Protein AF-A0A4U3AWX2-F1 (afdb_monomer_lite)

Structure (mmCIF, N/CA/C/O backbone):
data_AF-A0A4U3AWX2-F1
#
_entry.id   AF-A0A4U3AWX2-F1
#
loop_
_atom_site.group_PDB
_atom_site.id
_atom_site.type_symbol
_atom_site.label_atom_id
_atom_site.label_alt_id
_atom_site.label_comp_id
_atom_site.label_asym_id
_atom_site.label_entity_id
_atom_site.label_seq_id
_atom_site.pdbx_PDB_ins_code
_atom_site.Cartn_x
_atom_site.Cartn_y
_atom_site.Cartn_z
_atom_site.occupancy
_atom_site.B_iso_or_equiv
_atom_site.auth_seq_id
_atom_site.auth_comp_id
_atom_site.auth_asym_id
_atom_site.auth_atom_id
_atom_site.pdbx_PDB_model_num
ATOM 1 N N . ILE A 1 1 ? 2.6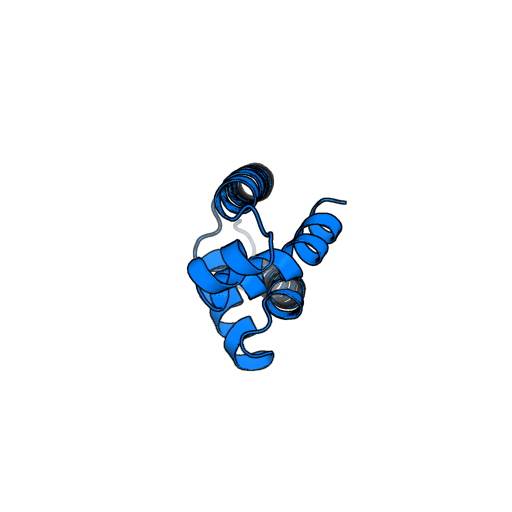51 -12.103 6.047 1.00 53.41 1 ILE A N 1
ATOM 2 C CA . ILE A 1 1 ? 2.227 -11.733 7.425 1.00 53.41 1 ILE A CA 1
ATOM 3 C C . ILE A 1 1 ? 1.673 -10.308 7.476 1.00 53.41 1 ILE A C 1
ATOM 5 O O . ILE A 1 1 ? 0.517 -10.137 7.843 1.00 53.41 1 ILE A O 1
ATOM 9 N N . THR A 1 2 ? 2.420 -9.299 7.023 1.00 54.78 2 THR A N 1
ATOM 10 C CA . THR A 1 2 ? 2.000 -7.884 7.084 1.00 54.78 2 THR A CA 1
ATOM 11 C C . THR A 1 2 ? 0.771 -7.560 6.225 1.00 54.78 2 THR A C 1
ATOM 13 O O . THR A 1 2 ? -0.119 -6.843 6.671 1.00 54.78 2 THR A O 1
ATOM 16 N N . ILE A 1 3 ? 0.650 -8.175 5.042 1.00 59.72 3 ILE A N 1
ATOM 17 C CA . ILE A 1 3 ? -0.544 -8.066 4.180 1.00 59.72 3 ILE A CA 1
ATOM 18 C C . ILE A 1 3 ? -1.784 -8.656 4.874 1.00 59.72 3 ILE A C 1
ATOM 20 O O . ILE A 1 3 ? -2.862 -8.071 4.825 1.00 59.72 3 ILE A O 1
ATOM 24 N N . LEU A 1 4 ? -1.625 -9.770 5.596 1.00 61.94 4 LEU A N 1
ATOM 25 C CA . LEU A 1 4 ? -2.717 -10.403 6.338 1.00 61.94 4 LEU A CA 1
ATOM 26 C C . LEU A 1 4 ? -3.211 -9.480 7.469 1.00 61.94 4 LEU A C 1
ATOM 28 O O . LEU A 1 4 ? -4.408 -9.233 7.592 1.00 61.94 4 LEU A O 1
ATOM 32 N N . PHE A 1 5 ? -2.289 -8.877 8.225 1.00 60.03 5 PHE A N 1
ATOM 33 C CA . PHE A 1 5 ? -2.611 -7.886 9.261 1.00 60.03 5 PHE A CA 1
ATOM 34 C C . PHE A 1 5 ? -3.313 -6.638 8.703 1.00 60.03 5 PHE A C 1
ATOM 36 O O . PHE A 1 5 ? -4.283 -6.162 9.297 1.00 60.03 5 PHE A O 1
ATOM 43 N N . ALA A 1 6 ? -2.884 -6.143 7.537 1.00 59.28 6 ALA A N 1
ATOM 44 C CA . ALA A 1 6 ? -3.528 -5.012 6.870 1.00 59.28 6 ALA A CA 1
ATOM 45 C C . ALA A 1 6 ? -4.990 -5.320 6.497 1.00 59.28 6 ALA A C 1
ATOM 47 O O . ALA A 1 6 ? -5.873 -4.487 6.707 1.00 59.28 6 ALA A O 1
ATOM 48 N N . THR A 1 7 ? -5.281 -6.538 6.022 1.00 62.03 7 THR A N 1
ATOM 49 C CA . THR A 1 7 ? -6.664 -6.941 5.703 1.00 62.03 7 THR A CA 1
ATOM 50 C C . THR A 1 7 ? -7.562 -7.060 6.941 1.00 62.03 7 THR A C 1
ATOM 52 O O . THR A 1 7 ? -8.745 -6.720 6.868 1.00 62.03 7 THR A O 1
ATOM 55 N N . VAL A 1 8 ? -7.015 -7.464 8.095 1.00 62.44 8 VAL A N 1
ATOM 56 C CA . VAL A 1 8 ? -7.754 -7.560 9.371 1.00 62.44 8 VAL A CA 1
ATOM 57 C C . VAL A 1 8 ? -8.093 -6.171 9.930 1.00 62.44 8 VAL A C 1
ATOM 59 O O . VAL A 1 8 ? -9.213 -5.948 10.394 1.00 62.44 8 VAL A O 1
ATOM 62 N N . ILE A 1 9 ? -7.181 -5.200 9.803 1.00 62.38 9 ILE A N 1
ATOM 63 C CA . ILE A 1 9 ? -7.405 -3.795 10.197 1.00 62.38 9 ILE A CA 1
ATOM 64 C C . ILE A 1 9 ? -8.438 -3.085 9.299 1.00 62.38 9 ILE A C 1
ATOM 66 O O . ILE A 1 9 ? -9.062 -2.109 9.724 1.00 62.38 9 ILE A O 1
ATOM 70 N N . GLY A 1 10 ? -8.701 -3.601 8.092 1.00 59.78 10 GLY A N 1
ATOM 71 C CA . GLY A 1 10 ? -9.676 -3.035 7.153 1.00 59.78 10 GLY A CA 1
ATOM 72 C C . GLY A 1 10 ? -11.092 -2.870 7.723 1.00 59.78 10 GLY A C 1
ATOM 73 O O . GLY A 1 10 ? -11.821 -1.974 7.293 1.00 59.78 10 GLY A O 1
ATOM 74 N N . ARG A 1 11 ? -11.476 -3.674 8.727 1.00 60.41 11 ARG A N 1
ATOM 75 C CA . ARG A 1 11 ? -12.772 -3.552 9.421 1.00 60.41 11 ARG A CA 1
ATOM 76 C C . ARG A 1 11 ? -12.834 -2.288 10.285 1.00 60.41 11 ARG A C 1
ATOM 78 O O . ARG A 1 11 ? -13.791 -1.530 10.180 1.00 60.41 11 ARG A O 1
ATOM 85 N N . SER A 1 12 ? -11.782 -2.017 11.055 1.00 58.38 12 SER A N 1
ATOM 86 C CA . SER A 1 12 ? -11.673 -0.812 11.886 1.00 58.38 12 SER A CA 1
ATOM 87 C C . SER A 1 12 ? -11.508 0.456 11.045 1.00 58.38 12 SER A C 1
ATOM 89 O O . SER A 1 12 ? -12.082 1.484 11.382 1.00 58.38 12 SER A O 1
ATOM 91 N N . ILE A 1 13 ? -10.787 0.383 9.920 1.00 59.09 13 ILE A N 1
ATOM 92 C CA . ILE A 1 13 ? -10.655 1.509 8.978 1.00 59.09 13 ILE A CA 1
ATOM 93 C C . ILE A 1 13 ? -11.986 1.814 8.279 1.00 59.09 13 ILE A C 1
ATOM 95 O O . ILE A 1 13 ? -12.327 2.983 8.121 1.00 59.09 13 ILE A O 1
ATOM 99 N N . SER A 1 14 ? -12.764 0.791 7.903 1.00 60.50 14 SER A N 1
ATOM 100 C CA . SER A 1 14 ? -14.100 1.007 7.319 1.00 60.50 14 SER A CA 1
ATOM 101 C C . SER A 1 14 ? -15.027 1.719 8.309 1.00 60.50 14 SER A C 1
ATOM 103 O O . SER A 1 14 ? -15.709 2.663 7.925 1.00 60.50 14 SER A O 1
ATOM 105 N N . LEU A 1 15 ? -14.992 1.331 9.591 1.00 58.22 15 LEU A N 1
ATOM 106 C CA . LEU A 1 15 ? -15.764 1.991 10.650 1.00 58.22 15 LEU A CA 1
ATOM 107 C C . LEU A 1 15 ? -15.343 3.451 10.859 1.00 58.22 15 LEU A C 1
ATOM 109 O O . LEU A 1 15 ? -16.204 4.315 10.966 1.00 58.22 15 LEU A O 1
ATOM 113 N N . ILE A 1 16 ? -14.038 3.739 10.842 1.00 58.56 16 ILE A N 1
ATOM 114 C CA . ILE A 1 16 ? -13.513 5.115 10.896 1.00 58.56 16 ILE A CA 1
ATOM 115 C C . ILE A 1 16 ? -13.961 5.927 9.669 1.00 58.56 16 ILE A C 1
ATOM 117 O O . ILE A 1 16 ? -14.278 7.105 9.793 1.00 58.56 16 ILE A O 1
ATOM 121 N N . SER A 1 17 ? -14.049 5.304 8.487 1.00 60.00 17 SER A N 1
ATOM 122 C CA . SER A 1 17 ? -14.492 5.990 7.264 1.00 60.00 17 SER A CA 1
ATOM 123 C C . SER A 1 17 ? -15.976 6.385 7.266 1.00 60.00 17 SER A C 1
ATOM 125 O O . SER A 1 17 ? -16.347 7.292 6.528 1.00 60.00 17 SER A O 1
ATOM 127 N N . MET A 1 18 ? -16.804 5.744 8.105 1.00 57.56 18 MET A N 1
ATOM 128 C CA . MET A 1 18 ? -18.213 6.110 8.317 1.00 57.56 18 MET A CA 1
ATOM 129 C C . MET A 1 18 ? -18.389 7.359 9.202 1.00 57.56 18 MET A C 1
ATOM 131 O O . MET A 1 18 ? -19.487 7.905 9.258 1.00 57.56 18 MET A O 1
ATOM 135 N N . GLY A 1 19 ? -17.330 7.813 9.880 1.00 55.69 19 GLY A N 1
ATOM 136 C CA . GLY A 1 19 ? -17.338 8.961 10.785 1.00 55.69 19 GLY A CA 1
ATOM 137 C C . GLY A 1 19 ? -16.632 8.637 12.102 1.00 55.69 19 GLY A C 1
ATOM 138 O O . GLY A 1 19 ? -16.903 7.603 12.719 1.00 55.69 19 GLY A O 1
ATOM 139 N N . ASP A 1 20 ? -15.739 9.528 12.547 1.00 63.16 20 ASP A N 1
ATOM 140 C CA . ASP A 1 20 ? -14.955 9.345 13.781 1.00 63.16 20 ASP A CA 1
ATOM 141 C C . ASP A 1 20 ? -15.872 9.193 15.018 1.00 63.16 20 ASP A C 1
ATOM 143 O O . ASP A 1 20 ? -15.579 8.384 15.905 1.00 63.16 20 ASP A O 1
ATOM 147 N N . ASP A 1 21 ? -17.031 9.864 15.036 1.00 60.50 21 ASP A N 1
ATOM 148 C CA . ASP A 1 21 ? -18.032 9.743 16.106 1.00 60.50 21 ASP A CA 1
ATOM 149 C C . ASP A 1 21 ? -18.711 8.365 16.127 1.00 60.50 21 ASP A C 1
ATOM 151 O O . ASP A 1 21 ? -18.904 7.777 17.192 1.00 60.50 21 ASP A O 1
ATOM 155 N N . VAL A 1 22 ? -19.025 7.796 14.959 1.00 60.09 22 VAL A N 1
ATOM 156 C CA . VAL A 1 22 ? -19.651 6.466 14.838 1.00 60.09 22 VAL A CA 1
ATOM 157 C C . VAL A 1 22 ? -18.671 5.376 15.277 1.00 60.09 22 VAL A C 1
ATOM 159 O O . VAL A 1 22 ? -19.027 4.481 16.044 1.00 60.09 22 VAL A O 1
ATOM 162 N N . ALA A 1 23 ? -17.408 5.478 14.854 1.00 59.56 23 ALA A N 1
ATOM 163 C CA . ALA A 1 23 ? -16.359 4.538 15.237 1.00 59.56 23 ALA A CA 1
ATOM 164 C C . ALA A 1 23 ? -16.059 4.578 16.746 1.00 59.56 23 ALA A C 1
ATOM 166 O O . ALA A 1 23 ? -15.894 3.525 17.369 1.00 59.56 23 ALA A O 1
ATOM 167 N N . THR A 1 24 ? -16.035 5.775 17.339 1.00 61.81 24 THR A N 1
ATOM 168 C CA . THR A 1 24 ? -15.787 5.948 18.777 1.00 61.81 24 THR A CA 1
ATOM 169 C C . THR A 1 24 ? -16.946 5.391 19.612 1.00 61.81 24 THR A C 1
ATOM 171 O O . THR A 1 24 ? -16.699 4.689 20.594 1.00 61.81 24 THR A O 1
ATOM 174 N N . ASN A 1 25 ? -18.198 5.590 19.176 1.00 60.41 25 ASN A N 1
ATOM 175 C CA . AS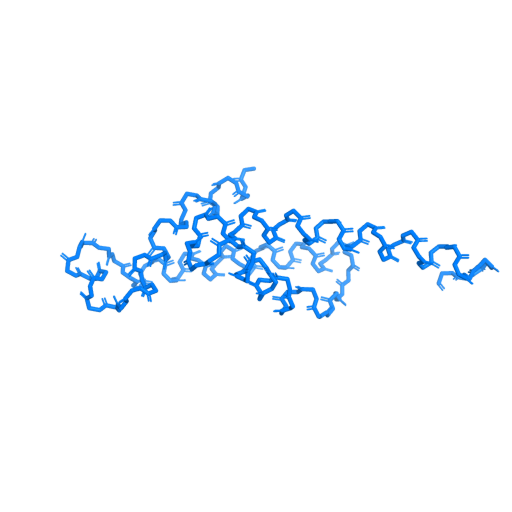N A 1 25 ? -19.386 5.010 19.820 1.00 60.41 25 ASN A CA 1
ATOM 176 C C . ASN A 1 25 ? -19.451 3.472 19.722 1.00 60.41 25 ASN A C 1
ATOM 178 O O . ASN A 1 25 ? -19.967 2.817 20.623 1.00 60.41 25 ASN A O 1
ATOM 182 N N . LEU A 1 26 ? -18.871 2.873 18.678 1.00 59.88 26 LEU A N 1
ATOM 183 C CA . LEU A 1 26 ? -18.744 1.415 18.513 1.00 59.88 26 LEU A CA 1
ATOM 184 C C . LEU A 1 26 ? -17.563 0.798 19.295 1.00 59.88 26 LEU A C 1
ATOM 186 O O . LEU A 1 26 ? -17.253 -0.381 19.121 1.00 59.88 26 LEU A O 1
ATOM 190 N N . GLY A 1 27 ? -16.885 1.575 20.150 1.00 63.34 27 GLY A N 1
ATOM 191 C CA . GLY A 1 27 ? -15.776 1.106 20.988 1.00 63.34 27 GLY A CA 1
ATOM 192 C C . GLY A 1 27 ? -14.423 1.024 20.270 1.00 63.34 27 GLY A C 1
ATOM 193 O O . GLY A 1 27 ? -13.447 0.518 20.835 1.00 63.34 27 GLY A O 1
ATOM 194 N N . VAL A 1 28 ? -14.322 1.531 19.036 1.00 62.47 28 VAL A N 1
ATOM 195 C CA . VAL A 1 28 ? -13.053 1.595 18.306 1.00 62.47 28 VAL A CA 1
ATOM 196 C C . VAL A 1 28 ? -12.234 2.757 18.858 1.00 62.47 28 VAL A C 1
ATOM 198 O O . VAL A 1 28 ? -12.621 3.918 18.763 1.00 62.47 28 VAL A O 1
ATOM 201 N N . LYS A 1 29 ? -11.048 2.461 19.401 1.00 67.62 29 LYS A N 1
ATOM 202 C CA . LYS A 1 29 ? -10.069 3.484 19.804 1.00 67.62 29 LYS A CA 1
ATOM 203 C C . LYS A 1 29 ? -9.398 4.072 18.557 1.00 67.62 29 LYS A C 1
ATOM 205 O O . LYS A 1 29 ? -8.240 3.758 18.274 1.00 67.62 29 LYS A O 1
ATOM 210 N N . THR A 1 30 ? -10.137 4.908 17.829 1.00 68.94 30 THR A N 1
ATOM 211 C CA . THR A 1 30 ? -9.780 5.531 16.539 1.00 68.94 30 THR A CA 1
ATOM 212 C C . THR A 1 30 ? -8.341 6.046 16.508 1.00 68.94 30 THR A C 1
ATOM 214 O O . THR A 1 30 ? -7.583 5.703 15.602 1.00 68.94 30 THR A O 1
ATOM 217 N N . ASN A 1 31 ? -7.912 6.757 17.556 1.00 72.12 31 ASN A N 1
ATOM 218 C CA . ASN A 1 31 ? -6.562 7.312 17.650 1.00 72.12 31 ASN A CA 1
ATOM 219 C C . ASN A 1 31 ? -5.461 6.229 17.730 1.00 72.12 31 ASN A C 1
ATOM 221 O O . ASN A 1 31 ? -4.435 6.326 17.060 1.00 72.12 31 ASN A O 1
ATOM 225 N N . ARG A 1 32 ? -5.688 5.139 18.481 1.00 73.31 32 ARG A N 1
ATOM 226 C CA . ARG A 1 32 ? -4.737 4.010 18.555 1.00 73.31 32 ARG A CA 1
ATOM 227 C C . ARG A 1 32 ? -4.665 3.249 17.234 1.00 73.31 32 ARG A C 1
ATOM 229 O O . ARG A 1 32 ? -3.577 2.884 16.801 1.00 73.31 32 ARG A O 1
ATOM 236 N N . THR A 1 33 ? -5.807 3.028 16.582 1.00 69.44 33 THR A N 1
ATOM 237 C CA . THR A 1 33 ? -5.861 2.370 15.269 1.00 69.44 33 THR A CA 1
ATOM 238 C C . THR A 1 33 ? -5.173 3.211 14.194 1.00 69.44 33 THR A C 1
ATOM 240 O O . THR A 1 33 ? -4.464 2.656 13.359 1.00 69.44 33 THR A O 1
ATOM 243 N N . ARG A 1 34 ? -5.317 4.542 14.243 1.00 70.50 34 ARG A N 1
ATOM 244 C CA . ARG A 1 34 ? -4.647 5.479 13.331 1.00 70.50 34 ARG A CA 1
ATOM 245 C C . ARG A 1 34 ? -3.125 5.425 13.485 1.00 70.50 34 ARG A C 1
ATOM 247 O O . ARG A 1 34 ? -2.433 5.267 12.484 1.00 70.50 34 ARG A O 1
ATOM 254 N N . ILE A 1 35 ? -2.617 5.461 14.720 1.00 78.56 35 ILE A N 1
ATOM 255 C CA . ILE A 1 35 ? -1.173 5.361 15.002 1.00 78.56 35 ILE A CA 1
ATOM 256 C C . ILE A 1 35 ? -0.613 4.007 14.547 1.00 78.56 35 ILE A C 1
ATOM 258 O O . ILE A 1 35 ? 0.390 3.966 13.838 1.00 78.56 35 ILE A O 1
ATOM 262 N N . LEU A 1 36 ? -1.278 2.897 14.889 1.00 76.44 36 LEU A N 1
ATOM 263 C CA . LEU A 1 36 ? -0.856 1.564 14.441 1.00 76.44 36 LEU A CA 1
ATOM 264 C C . LEU A 1 36 ? -0.866 1.446 12.912 1.00 76.44 36 LEU A C 1
ATOM 266 O O . LEU A 1 36 ? 0.068 0.897 12.332 1.00 76.44 36 LEU A O 1
ATOM 270 N N . GLY A 1 37 ? -1.887 1.999 12.254 1.00 75.12 37 GLY A N 1
ATOM 271 C CA . GLY A 1 37 ? -1.971 2.050 10.797 1.00 75.12 37 GLY A CA 1
ATOM 272 C C . GLY A 1 37 ? -0.815 2.832 10.173 1.00 75.12 37 GLY A C 1
ATOM 273 O O . GLY A 1 37 ? -0.183 2.332 9.247 1.00 75.12 37 GLY A O 1
ATOM 274 N N . MET A 1 38 ? -0.488 4.011 10.709 1.00 79.69 38 MET A N 1
ATOM 275 C CA . MET A 1 38 ? 0.648 4.813 10.240 1.00 79.69 38 MET A CA 1
ATOM 276 C C . MET A 1 38 ? 1.972 4.062 10.374 1.00 79.69 38 MET A C 1
ATOM 278 O O . MET A 1 38 ? 2.731 4.016 9.413 1.00 79.69 38 MET A O 1
ATOM 282 N N . ILE A 1 39 ? 2.224 3.417 11.518 1.00 82.38 39 ILE A N 1
ATOM 283 C CA . ILE A 1 39 ? 3.446 2.626 11.730 1.00 82.38 39 ILE A CA 1
ATOM 284 C C . ILE A 1 39 ? 3.550 1.504 10.690 1.00 82.38 39 ILE A C 1
ATOM 286 O O . ILE A 1 39 ? 4.596 1.332 10.068 1.00 82.38 39 ILE A O 1
ATOM 290 N N . ILE A 1 40 ? 2.457 0.771 10.454 1.00 78.81 40 ILE A N 1
ATOM 291 C CA . ILE A 1 40 ? 2.430 -0.305 9.456 1.00 78.81 40 ILE A CA 1
ATOM 292 C C . ILE A 1 40 ? 2.699 0.247 8.053 1.00 78.81 40 ILE A C 1
ATOM 294 O O . ILE A 1 40 ? 3.498 -0.337 7.325 1.00 78.81 40 ILE A O 1
ATOM 298 N N . VAL A 1 41 ? 2.069 1.366 7.678 1.00 80.62 41 VAL A N 1
ATOM 299 C CA . VAL A 1 41 ? 2.252 2.000 6.363 1.00 80.62 41 VAL A CA 1
ATOM 300 C C . VAL A 1 41 ? 3.690 2.470 6.171 1.00 80.62 41 VAL A C 1
ATOM 302 O O . VAL A 1 41 ? 4.258 2.215 5.115 1.00 80.62 41 VAL A O 1
ATOM 305 N N . VAL A 1 42 ? 4.298 3.100 7.180 1.00 83.94 42 VAL A N 1
ATOM 306 C CA . VAL A 1 42 ? 5.691 3.570 7.117 1.00 83.94 42 VAL A CA 1
ATOM 307 C C . VAL A 1 42 ? 6.654 2.399 6.937 1.00 83.94 42 VAL A C 1
ATOM 309 O O . VAL A 1 42 ? 7.530 2.468 6.080 1.00 83.94 42 VAL A O 1
ATOM 312 N N . ILE A 1 43 ? 6.467 1.305 7.681 1.00 81.88 43 ILE A N 1
ATOM 313 C CA . ILE A 1 43 ? 7.303 0.105 7.537 1.00 81.88 43 ILE A CA 1
ATOM 314 C C . ILE A 1 43 ? 7.116 -0.516 6.147 1.00 81.88 43 ILE A C 1
ATOM 316 O O . ILE A 1 43 ? 8.103 -0.826 5.486 1.00 81.88 43 ILE A O 1
ATOM 320 N N . LEU A 1 44 ? 5.871 -0.671 5.677 1.00 77.75 44 LEU A N 1
ATOM 321 C CA . LEU A 1 44 ? 5.597 -1.237 4.352 1.00 77.75 44 LEU A CA 1
ATOM 322 C C . LEU A 1 44 ? 6.222 -0.393 3.238 1.00 77.75 44 LEU A C 1
ATOM 324 O O . LEU A 1 44 ? 6.914 -0.926 2.375 1.00 77.75 44 LEU A O 1
ATOM 328 N N . ALA A 1 45 ? 5.984 0.919 3.274 1.00 77.50 45 ALA A N 1
ATOM 329 C CA . ALA A 1 45 ? 6.482 1.849 2.273 1.00 77.50 45 ALA A CA 1
ATOM 330 C C . ALA A 1 45 ? 8.012 1.921 2.298 1.00 77.50 45 ALA A C 1
ATOM 332 O O . ALA A 1 45 ? 8.635 1.844 1.244 1.00 77.50 45 ALA A O 1
ATOM 333 N N . GLY A 1 46 ? 8.621 1.999 3.485 1.00 80.44 46 GLY A N 1
ATOM 334 C CA . GLY A 1 46 ? 10.074 2.040 3.644 1.00 80.44 46 GLY A CA 1
ATOM 335 C C . GLY A 1 46 ? 10.761 0.791 3.091 1.00 80.44 46 GLY A C 1
ATOM 336 O O . GLY A 1 46 ? 11.719 0.908 2.330 1.00 80.44 46 GLY A O 1
ATOM 337 N N . VAL A 1 47 ? 10.237 -0.401 3.399 1.00 81.75 47 VAL A N 1
ATOM 338 C CA . VAL A 1 47 ? 10.777 -1.668 2.877 1.00 81.75 47 VAL A CA 1
ATOM 339 C C . VAL A 1 47 ? 10.635 -1.746 1.355 1.00 81.75 47 VAL A C 1
ATOM 341 O O . VAL A 1 47 ? 11.589 -2.117 0.674 1.00 81.75 47 VAL A O 1
ATOM 344 N N . SER A 1 48 ? 9.481 -1.361 0.800 1.00 76.94 48 SER A N 1
ATOM 345 C CA . SER A 1 48 ? 9.274 -1.365 -0.654 1.00 76.94 48 SER A CA 1
ATOM 346 C C . SER A 1 48 ? 10.185 -0.375 -1.388 1.00 76.94 48 SER A C 1
ATOM 348 O O . SER A 1 48 ? 10.789 -0.748 -2.392 1.00 76.94 48 SER A O 1
ATOM 350 N N . VAL A 1 49 ? 10.330 0.856 -0.883 1.00 80.19 49 VAL A N 1
ATOM 351 C CA . VAL A 1 49 ? 11.190 1.886 -1.497 1.00 80.19 49 VAL A CA 1
ATOM 352 C C . VAL A 1 49 ? 12.667 1.508 -1.397 1.00 80.19 49 VAL A C 1
ATOM 354 O O . VAL A 1 49 ? 13.411 1.720 -2.349 1.00 80.19 49 VAL A O 1
ATOM 357 N N . SER A 1 50 ? 13.099 0.897 -0.291 1.00 77.69 50 SER A N 1
ATOM 358 C CA . SER A 1 50 ? 14.482 0.429 -0.151 1.00 77.69 50 SER A CA 1
ATOM 359 C C . SER A 1 50 ? 14.840 -0.698 -1.126 1.00 77.69 50 SER A C 1
ATOM 361 O O . SER A 1 50 ? 16.017 -0.862 -1.431 1.00 77.69 50 SER A O 1
ATOM 363 N N . ALA A 1 51 ? 13.863 -1.492 -1.574 1.00 76.69 51 ALA A N 1
ATOM 364 C CA . ALA A 1 51 ? 14.102 -2.634 -2.455 1.00 76.69 51 ALA A CA 1
ATOM 365 C C . ALA A 1 51 ? 14.067 -2.269 -3.948 1.00 76.69 51 ALA A C 1
ATOM 367 O O . ALA A 1 51 ? 14.835 -2.832 -4.721 1.00 76.69 51 ALA A O 1
ATOM 368 N N . VAL A 1 52 ? 13.173 -1.360 -4.360 1.00 72.75 52 VAL A N 1
ATOM 369 C CA . VAL A 1 52 ? 12.902 -1.074 -5.788 1.00 72.75 52 VAL A CA 1
ATOM 370 C C . VAL A 1 52 ? 13.141 0.402 -6.155 1.00 72.75 52 VAL A C 1
ATOM 372 O O . VAL A 1 52 ? 13.037 0.786 -7.314 1.00 72.75 52 VAL A O 1
ATOM 375 N N . GLY A 1 53 ? 13.488 1.255 -5.188 1.00 70.56 53 GLY A N 1
ATOM 376 C CA . GLY A 1 53 ? 13.577 2.702 -5.383 1.00 70.56 53 GLY A CA 1
ATOM 377 C C . GLY A 1 53 ? 12.217 3.399 -5.275 1.00 70.56 53 GLY A C 1
ATOM 378 O O . GLY A 1 53 ? 11.186 2.798 -4.961 1.00 70.56 53 GLY A O 1
ATOM 379 N N . SER A 1 54 ? 12.199 4.717 -5.489 1.00 71.19 54 SER A N 1
ATOM 380 C CA . SER A 1 54 ? 10.980 5.520 -5.369 1.00 71.19 54 SER A CA 1
ATOM 381 C C . SER A 1 54 ? 10.052 5.314 -6.569 1.00 71.19 54 SER A C 1
ATOM 383 O O . SER A 1 54 ? 10.209 5.955 -7.607 1.00 71.19 54 SER A O 1
ATOM 385 N N . ILE A 1 55 ? 9.040 4.464 -6.410 1.00 73.50 55 ILE A N 1
ATOM 386 C CA . ILE A 1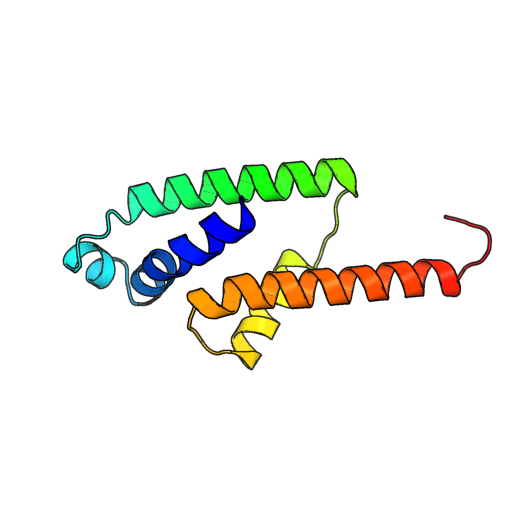 55 ? 7.949 4.322 -7.380 1.00 73.50 55 ILE A CA 1
ATOM 387 C C . ILE A 1 55 ? 6.862 5.356 -7.053 1.00 73.50 55 ILE A C 1
ATOM 389 O O . ILE A 1 55 ? 6.072 5.187 -6.120 1.00 73.50 55 ILE A O 1
ATOM 393 N N . GLY A 1 56 ? 6.820 6.445 -7.819 1.00 70.25 56 GLY A N 1
ATOM 394 C CA . GLY A 1 56 ? 5.725 7.415 -7.762 1.00 70.25 56 GLY A CA 1
ATOM 395 C C . GLY A 1 56 ? 4.441 6.872 -8.404 1.00 70.25 56 GLY A C 1
ATOM 396 O O . GLY A 1 56 ? 4.471 5.915 -9.171 1.00 70.25 56 GLY A O 1
ATOM 397 N N . PHE A 1 57 ? 3.298 7.509 -8.131 1.00 74.69 57 PHE A N 1
ATOM 398 C CA . PHE A 1 57 ? 2.015 7.315 -8.841 1.00 74.69 57 PHE A CA 1
ATOM 399 C C . PHE A 1 57 ? 1.169 6.084 -8.456 1.00 74.69 57 PHE A C 1
ATOM 401 O O . PHE A 1 57 ? -0.035 6.222 -8.222 1.00 74.69 57 PHE A O 1
ATOM 408 N N . VAL A 1 58 ? 1.776 4.902 -8.312 1.00 81.62 58 VAL A N 1
ATOM 409 C CA . VAL A 1 58 ? 1.077 3.636 -7.994 1.00 81.62 58 VAL A CA 1
ATOM 410 C C . VAL A 1 58 ? 0.243 3.760 -6.711 1.00 81.62 58 VAL A C 1
ATOM 412 O O . VAL A 1 58 ? -0.943 3.427 -6.696 1.00 81.62 58 VAL A O 1
ATOM 415 N N . GLY A 1 59 ? 0.825 4.328 -5.650 1.00 76.62 59 GLY A N 1
ATOM 416 C CA . GLY A 1 59 ? 0.158 4.504 -4.355 1.00 76.62 59 GLY A CA 1
ATOM 417 C C . GLY A 1 59 ? -1.013 5.497 -4.348 1.00 76.62 59 GLY A C 1
ATOM 418 O O . GLY A 1 59 ? -1.822 5.463 -3.425 1.00 76.62 59 GLY A O 1
ATOM 419 N N . LEU A 1 60 ? -1.140 6.356 -5.366 1.00 81.56 60 LEU A N 1
ATOM 420 C CA . LEU A 1 60 ? -2.227 7.338 -5.475 1.00 81.56 60 LEU A CA 1
ATOM 421 C C . LEU A 1 60 ? -3.368 6.819 -6.359 1.00 81.56 60 LEU A C 1
ATOM 423 O O . LEU A 1 60 ? -4.541 6.882 -5.979 1.00 81.56 60 LEU A O 1
ATOM 427 N N . VAL A 1 61 ? -3.017 6.274 -7.526 1.00 83.50 61 VAL A N 1
ATOM 428 C CA . VAL A 1 61 ? -3.982 5.874 -8.559 1.00 83.50 61 VAL A CA 1
ATOM 429 C C . VAL A 1 61 ? -4.697 4.578 -8.200 1.00 83.50 61 VAL A C 1
ATOM 431 O O . VAL A 1 61 ? -5.916 4.468 -8.337 1.00 83.50 61 VAL A O 1
ATOM 434 N N . ILE A 1 62 ? -3.964 3.590 -7.701 1.00 85.00 62 ILE A N 1
ATOM 435 C CA . ILE A 1 62 ? -4.500 2.245 -7.492 1.00 85.00 62 ILE A CA 1
ATOM 436 C C . ILE A 1 62 ? -5.595 2.171 -6.429 1.00 85.00 62 ILE A C 1
ATOM 438 O O . ILE A 1 62 ? -6.629 1.568 -6.725 1.00 85.00 62 ILE A O 1
ATOM 442 N N . PRO A 1 63 ? -5.479 2.806 -5.247 1.00 79.81 63 PRO A N 1
ATOM 443 C CA . PRO A 1 63 ? -6.587 2.806 -4.296 1.00 79.81 63 PRO A CA 1
ATOM 444 C C . PRO A 1 63 ? -7.836 3.518 -4.836 1.00 79.81 63 PRO A C 1
ATOM 446 O O . PRO A 1 63 ? -8.949 3.155 -4.456 1.00 79.81 63 PRO A O 1
ATOM 449 N N . HIS A 1 64 ? -7.690 4.486 -5.751 1.00 82.44 64 HIS A N 1
ATOM 450 C CA . HIS A 1 64 ? -8.830 5.124 -6.419 1.00 82.44 64 HIS A CA 1
ATOM 451 C C . HIS A 1 64 ? -9.512 4.182 -7.418 1.00 82.44 64 HIS A C 1
ATOM 453 O O . HIS A 1 64 ? -10.741 4.090 -7.428 1.00 82.44 64 HIS A O 1
ATOM 459 N N . ILE A 1 65 ? -8.734 3.445 -8.216 1.00 82.94 65 ILE A N 1
ATOM 460 C CA . ILE A 1 65 ? -9.268 2.433 -9.139 1.00 82.94 65 ILE A CA 1
ATOM 461 C C . ILE A 1 65 ? -9.941 1.301 -8.353 1.00 82.94 65 ILE A C 1
ATOM 463 O O . ILE A 1 65 ? -11.087 0.955 -8.637 1.00 82.94 65 ILE A O 1
ATOM 467 N N . ALA A 1 66 ? -9.283 0.778 -7.315 1.00 82.88 66 ALA A N 1
ATOM 468 C CA . ALA A 1 66 ? -9.841 -0.259 -6.451 1.00 82.88 66 ALA A CA 1
ATOM 469 C C . ALA A 1 66 ? -11.157 0.195 -5.799 1.00 82.88 66 ALA A C 1
ATOM 471 O O . ALA A 1 66 ? -12.114 -0.574 -5.740 1.00 82.88 66 ALA A O 1
ATOM 472 N N . ARG A 1 67 ? -11.253 1.461 -5.372 1.00 82.44 67 ARG A N 1
ATOM 473 C CA . ARG A 1 67 ? -12.498 2.025 -4.834 1.00 82.44 67 ARG A CA 1
ATOM 474 C C . ARG A 1 67 ? -13.612 2.103 -5.881 1.00 82.44 67 ARG A C 1
ATOM 476 O O . ARG A 1 67 ? -14.760 1.824 -5.551 1.00 82.44 67 ARG A O 1
ATOM 483 N N . LYS A 1 68 ? -13.302 2.447 -7.136 1.00 82.88 68 LYS A N 1
ATOM 484 C CA . LYS A 1 68 ? -14.299 2.428 -8.222 1.00 82.88 68 LYS A CA 1
ATOM 485 C C . LYS A 1 68 ? -14.791 1.015 -8.543 1.00 82.88 68 LYS A C 1
ATOM 487 O O . LYS A 1 68 ? -15.957 0.860 -8.880 1.00 82.88 68 LYS A O 1
ATOM 492 N N . LEU A 1 69 ? -13.926 0.006 -8.428 1.00 81.50 69 LEU A N 1
ATOM 493 C CA . LEU A 1 69 ? -14.267 -1.383 -8.749 1.00 81.50 69 LEU A CA 1
ATOM 494 C C . LEU A 1 69 ? -15.038 -2.093 -7.630 1.00 81.50 69 LEU A C 1
ATOM 496 O O . LEU A 1 69 ? -15.955 -2.854 -7.915 1.00 81.50 69 LEU A O 1
ATOM 500 N N . VAL A 1 70 ? -14.666 -1.867 -6.366 1.00 78.62 70 VAL A N 1
ATOM 501 C CA . VAL A 1 70 ? -15.171 -2.656 -5.223 1.00 78.62 70 VAL A CA 1
ATOM 502 C C . VAL A 1 70 ? -16.007 -1.830 -4.234 1.00 78.62 70 VAL A C 1
ATOM 504 O O . VAL A 1 70 ? -16.483 -2.344 -3.220 1.00 78.62 70 VAL A O 1
ATOM 507 N N . GLY A 1 71 ? -16.203 -0.541 -4.515 1.00 77.06 71 GLY A N 1
ATOM 508 C CA . GLY A 1 71 ? -16.955 0.385 -3.671 1.00 77.06 71 GLY A CA 1
ATOM 509 C C . GLY A 1 71 ? -16.152 0.908 -2.475 1.00 77.06 71 GLY A C 1
ATOM 510 O O . GLY A 1 71 ? -14.926 0.973 -2.501 1.00 77.06 71 GLY A O 1
ATOM 511 N N . VAL A 1 72 ? -16.853 1.308 -1.407 1.00 73.31 72 VAL A N 1
ATOM 512 C CA . VAL A 1 72 ? -16.280 1.985 -0.218 1.00 73.31 72 VAL A CA 1
ATOM 513 C C . VAL A 1 72 ? -15.835 1.038 0.906 1.00 73.31 72 VAL A C 1
ATOM 515 O O . VAL A 1 72 ? -15.361 1.481 1.950 1.00 73.31 72 VAL A O 1
ATOM 518 N N . ASN A 1 73 ? -15.941 -0.276 0.705 1.00 71.56 73 ASN A N 1
ATOM 519 C CA . ASN A 1 73 ? -15.561 -1.264 1.714 1.00 71.56 73 ASN A CA 1
ATOM 520 C C . ASN A 1 73 ? -14.037 -1.446 1.769 1.00 71.56 73 ASN A C 1
ATOM 522 O O . ASN A 1 73 ? -13.468 -2.231 1.008 1.00 71.56 73 ASN A O 1
ATOM 526 N N . TYR A 1 74 ? -13.362 -0.792 2.723 1.00 67.50 74 TYR A N 1
ATOM 527 C CA . TYR A 1 74 ? -11.897 -0.856 2.861 1.00 67.50 74 TYR A CA 1
ATOM 528 C C . TYR A 1 74 ? -11.353 -2.267 3.100 1.00 67.50 74 TYR A C 1
ATOM 530 O O . TYR A 1 74 ? -10.216 -2.558 2.734 1.00 67.50 74 TYR A O 1
ATOM 538 N N . ARG A 1 75 ? -12.176 -3.179 3.629 1.00 69.12 75 ARG A N 1
ATOM 539 C CA . ARG A 1 75 ? -11.838 -4.607 3.734 1.00 69.12 75 ARG A CA 1
ATOM 540 C C . ARG A 1 75 ? -11.518 -5.248 2.379 1.00 69.12 75 ARG A C 1
ATOM 542 O O . ARG A 1 75 ? -10.697 -6.157 2.331 1.00 69.12 75 ARG A O 1
ATOM 549 N N . LEU A 1 76 ? -12.158 -4.783 1.307 1.00 70.31 76 LEU A N 1
ATOM 550 C CA . LEU A 1 76 ? -11.937 -5.263 -0.055 1.00 70.31 76 LEU A CA 1
ATOM 551 C C . LEU A 1 76 ? -11.007 -4.340 -0.853 1.00 70.31 76 LEU A C 1
ATOM 553 O O . LEU A 1 76 ? -10.230 -4.833 -1.666 1.00 70.31 76 LEU A O 1
ATOM 557 N N . ILE A 1 77 ? -11.013 -3.029 -0.575 1.00 77.19 77 ILE A N 1
ATOM 558 C CA . ILE A 1 77 ? -10.094 -2.075 -1.220 1.00 77.19 77 ILE A CA 1
ATOM 559 C C . ILE A 1 77 ? -8.637 -2.426 -0.906 1.00 77.19 77 ILE A C 1
ATOM 561 O O . ILE A 1 77 ? -7.814 -2.379 -1.813 1.00 77.19 77 ILE A O 1
ATOM 565 N N . ILE A 1 78 ? -8.302 -2.794 0.337 1.00 76.62 78 ILE A N 1
ATOM 566 C CA . ILE A 1 78 ? -6.919 -3.123 0.732 1.00 76.62 78 ILE A CA 1
ATOM 567 C C . ILE A 1 78 ? -6.348 -4.299 -0.089 1.00 76.62 78 ILE A C 1
ATOM 569 O O . ILE A 1 78 ? -5.323 -4.101 -0.745 1.00 76.62 78 ILE A O 1
ATOM 573 N N . PRO A 1 79 ? -6.974 -5.496 -0.123 1.00 78.38 79 PRO A N 1
ATOM 574 C CA . PRO A 1 79 ? -6.452 -6.607 -0.916 1.00 78.38 79 PRO A CA 1
ATOM 575 C C . PRO A 1 79 ? -6.523 -6.340 -2.425 1.00 78.38 79 PRO A C 1
ATOM 577 O O . PRO A 1 79 ? -5.590 -6.702 -3.138 1.00 78.38 79 PRO A O 1
ATOM 580 N N . MET A 1 80 ? -7.562 -5.658 -2.924 1.00 80.31 80 MET A N 1
ATOM 581 C CA . MET A 1 80 ? -7.640 -5.334 -4.354 1.00 80.31 80 MET A CA 1
ATOM 582 C C . MET A 1 80 ? -6.610 -4.300 -4.790 1.00 80.31 80 MET A C 1
ATOM 584 O O . MET A 1 80 ? -6.053 -4.428 -5.874 1.00 80.31 80 MET A O 1
ATOM 588 N N . SER A 1 81 ? -6.287 -3.321 -3.944 1.00 81.25 81 SER A N 1
ATOM 589 C CA . SER A 1 81 ? -5.211 -2.367 -4.232 1.00 81.25 81 SER A CA 1
ATOM 590 C C . SER A 1 81 ? -3.852 -3.063 -4.279 1.00 81.25 81 SER A C 1
ATOM 592 O O . SER A 1 81 ? -3.029 -2.727 -5.122 1.00 81.25 81 SER A O 1
ATOM 594 N N . ALA A 1 82 ? -3.621 -4.064 -3.422 1.00 80.81 82 ALA A N 1
ATOM 595 C CA . ALA A 1 82 ? -2.396 -4.861 -3.470 1.00 80.81 82 ALA A CA 1
ATOM 596 C C . ALA A 1 82 ? -2.290 -5.676 -4.773 1.00 80.81 82 ALA A C 1
ATOM 598 O O . ALA A 1 82 ? -1.240 -5.677 -5.410 1.00 80.81 82 ALA A O 1
ATOM 599 N N . LEU A 1 83 ? -3.386 -6.315 -5.196 1.00 84.50 83 LEU A N 1
ATOM 600 C CA . LEU A 1 83 ? -3.457 -7.096 -6.438 1.00 84.50 83 LEU A CA 1
ATOM 601 C C . LEU A 1 83 ? -3.269 -6.227 -7.688 1.00 84.50 83 LEU A C 1
ATOM 603 O O . LEU A 1 83 ? -2.416 -6.523 -8.521 1.00 84.50 83 LEU A O 1
ATOM 607 N N . LEU A 1 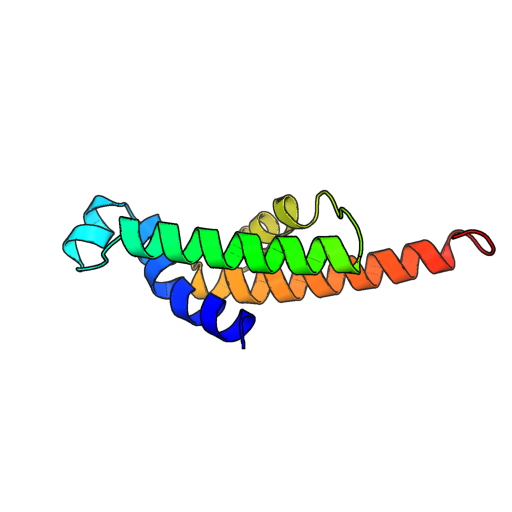84 ? -4.024 -5.130 -7.793 1.00 84.19 84 LEU A N 1
ATOM 608 C CA . LEU A 1 84 ? -3.916 -4.184 -8.906 1.00 84.19 84 LEU A CA 1
ATOM 609 C C . LEU A 1 84 ? -2.534 -3.517 -8.944 1.00 84.19 84 LEU A C 1
ATOM 611 O O . LEU A 1 84 ? -1.985 -3.317 -10.023 1.00 84.19 84 LEU A O 1
ATOM 615 N N . GLY A 1 85 ? -1.954 -3.226 -7.774 1.00 83.94 85 GLY A N 1
ATOM 616 C CA . GLY A 1 85 ? -0.578 -2.748 -7.618 1.00 83.94 85 GLY A CA 1
ATOM 617 C C . GLY A 1 85 ? 0.453 -3.690 -8.191 1.00 83.94 85 GLY A C 1
ATOM 618 O O . GLY A 1 85 ? 1.242 -3.284 -9.043 1.00 83.94 85 GLY A O 1
ATOM 619 N N . ALA A 1 86 ? 0.412 -4.948 -7.766 1.00 83.56 86 ALA A N 1
ATOM 620 C CA . ALA A 1 86 ? 1.322 -5.963 -8.266 1.00 83.56 86 ALA A CA 1
ATOM 621 C C . ALA A 1 86 ? 1.183 -6.140 -9.786 1.00 83.56 86 ALA A C 1
ATOM 623 O O . ALA A 1 86 ? 2.185 -6.148 -10.495 1.00 83.56 86 ALA A O 1
ATOM 624 N N . MET A 1 87 ? -0.050 -6.207 -10.296 1.00 85.75 87 MET A N 1
ATOM 625 C CA . MET A 1 87 ? -0.309 -6.380 -11.726 1.00 85.75 87 MET A CA 1
ATOM 626 C C . MET A 1 87 ? 0.230 -5.210 -12.560 1.00 85.75 87 MET A C 1
ATOM 628 O O . MET A 1 87 ? 0.893 -5.433 -13.570 1.00 85.75 87 MET A O 1
ATOM 632 N N . LEU A 1 88 ? -0.017 -3.970 -12.128 1.00 85.44 88 LEU A N 1
ATOM 633 C CA . LEU A 1 88 ? 0.444 -2.779 -12.840 1.00 85.44 88 LEU A CA 1
ATOM 634 C C . LEU A 1 88 ? 1.973 -2.674 -12.847 1.00 85.44 88 LEU A C 1
ATOM 636 O O . LEU A 1 88 ? 2.546 -2.368 -13.887 1.00 85.44 88 LEU A O 1
ATOM 640 N N . ILE A 1 89 ? 2.631 -2.964 -11.719 1.00 83.81 89 ILE A N 1
ATOM 641 C CA . ILE A 1 89 ? 4.098 -2.936 -11.634 1.00 83.81 89 ILE A CA 1
ATOM 642 C C . ILE A 1 89 ? 4.719 -4.015 -12.526 1.00 83.81 89 ILE A C 1
ATOM 644 O O . ILE A 1 89 ? 5.669 -3.722 -13.241 1.00 83.81 89 ILE A O 1
ATOM 648 N N . VAL A 1 90 ? 4.172 -5.235 -12.543 1.00 85.50 90 VAL A N 1
ATOM 649 C CA . VAL A 1 90 ? 4.683 -6.317 -13.405 1.00 85.50 90 VAL A CA 1
ATOM 650 C C . VAL A 1 90 ? 4.547 -5.961 -14.887 1.00 85.50 90 VAL A C 1
ATOM 652 O O . VAL A 1 90 ? 5.477 -6.180 -15.660 1.00 85.50 90 VAL A O 1
ATOM 655 N N . LEU A 1 91 ? 3.416 -5.377 -15.291 1.00 84.19 91 LEU A N 1
ATOM 656 C CA . LEU A 1 91 ? 3.226 -4.916 -16.669 1.00 84.19 91 LEU A CA 1
ATOM 657 C C . LEU A 1 91 ? 4.163 -3.755 -17.023 1.00 84.19 91 LEU A C 1
ATOM 659 O O . LEU A 1 91 ? 4.672 -3.710 -18.140 1.00 84.19 91 LEU A O 1
ATOM 663 N N . ALA A 1 92 ? 4.411 -2.841 -16.083 1.00 83.06 92 ALA A N 1
ATOM 664 C CA . ALA A 1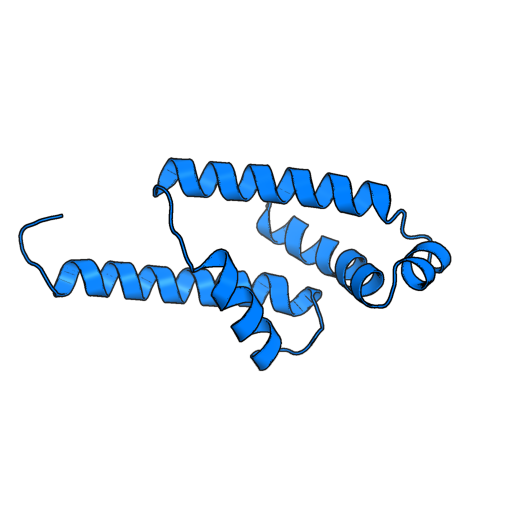 92 ? 5.348 -1.741 -16.274 1.00 83.06 92 ALA A CA 1
ATOM 665 C C . ALA A 1 92 ? 6.797 -2.237 -16.410 1.00 83.06 92 ALA A C 1
ATOM 667 O O . ALA A 1 92 ? 7.499 -1.780 -17.307 1.00 83.06 92 ALA A O 1
ATOM 668 N N . ASP A 1 93 ? 7.222 -3.200 -15.585 1.00 82.44 93 ASP A N 1
ATOM 669 C CA . ASP A 1 93 ? 8.551 -3.823 -15.671 1.00 82.44 93 ASP A CA 1
ATOM 670 C C . ASP A 1 93 ? 8.730 -4.565 -17.006 1.00 82.44 93 ASP A C 1
ATOM 672 O O . ASP A 1 93 ? 9.733 -4.386 -17.697 1.00 82.44 93 ASP A O 1
ATOM 676 N N . LEU A 1 94 ? 7.712 -5.319 -17.441 1.00 83.31 94 LEU A N 1
ATOM 677 C CA . LEU A 1 94 ? 7.731 -5.997 -18.738 1.00 83.31 94 LEU A CA 1
ATOM 678 C C . LEU A 1 94 ? 7.769 -5.002 -19.912 1.00 83.31 94 LEU A C 1
ATOM 680 O O . LEU A 1 94 ? 8.516 -5.194 -20.872 1.00 83.31 94 LEU A O 1
ATOM 684 N N . GLY A 1 95 ? 6.992 -3.919 -19.836 1.00 82.06 95 GLY A N 1
ATOM 685 C CA . GLY A 1 95 ? 7.001 -2.842 -20.826 1.00 82.06 95 GLY A CA 1
ATOM 686 C C . GLY A 1 95 ? 8.359 -2.142 -20.910 1.00 82.06 95 GLY A C 1
ATOM 687 O O . GLY A 1 95 ? 8.909 -1.995 -21.998 1.00 82.06 95 GLY A O 1
ATOM 688 N N . ALA A 1 96 ? 8.948 -1.782 -19.768 1.00 79.31 96 ALA A N 1
ATOM 689 C CA . ALA A 1 96 ? 10.259 -1.139 -19.714 1.00 79.31 96 ALA A CA 1
ATOM 690 C C . ALA A 1 96 ? 11.351 -2.011 -20.359 1.00 79.31 96 ALA A C 1
ATOM 692 O O . ALA A 1 96 ? 12.121 -1.523 -21.185 1.00 79.31 96 ALA A O 1
ATOM 693 N N . ARG A 1 97 ? 11.355 -3.321 -20.069 1.00 73.50 97 ARG A N 1
ATOM 694 C CA . ARG A 1 97 ? 12.315 -4.281 -20.645 1.00 73.50 97 ARG A CA 1
ATOM 695 C C . ARG A 1 97 ? 12.158 -4.483 -22.153 1.00 73.50 97 ARG A C 1
ATOM 697 O O . ARG A 1 97 ? 13.135 -4.793 -22.827 1.00 73.50 97 ARG A O 1
ATOM 704 N N . THR A 1 98 ? 10.940 -4.365 -22.681 1.00 77.06 98 THR A N 1
ATOM 705 C CA . THR A 1 98 ? 10.642 -4.654 -24.098 1.00 77.06 98 THR A CA 1
ATOM 706 C C . THR A 1 98 ? 10.811 -3.443 -25.009 1.00 77.06 98 THR A C 1
ATOM 708 O O . THR A 1 98 ? 11.120 -3.611 -26.186 1.00 77.06 98 THR A O 1
ATOM 711 N N . VAL A 1 99 ? 10.640 -2.229 -24.482 1.00 72.56 99 VAL A N 1
ATOM 712 C CA . VAL A 1 99 ? 10.688 -0.995 -25.279 1.00 72.56 99 VAL A CA 1
ATOM 713 C C . VAL A 1 99 ? 12.121 -0.542 -25.585 1.00 72.56 99 VAL A C 1
ATOM 715 O O . VAL A 1 99 ? 12.323 0.101 -26.613 1.00 72.56 99 VAL A O 1
ATOM 718 N N . ASN A 1 100 ? 13.122 -0.876 -24.758 1.00 55.19 100 ASN A N 1
ATOM 719 C CA . ASN A 1 100 ? 14.483 -0.350 -24.937 1.00 55.19 100 ASN A CA 1
ATOM 720 C C . ASN A 1 100 ? 15.622 -1.367 -24.678 1.00 55.19 100 ASN A C 1
ATOM 722 O O . ASN A 1 100 ? 16.359 -1.251 -23.697 1.00 55.19 100 ASN A O 1
ATOM 726 N N . PRO A 1 101 ? 15.840 -2.359 -25.557 1.00 47.94 101 PRO A N 1
ATOM 727 C CA . PRO A 1 101 ? 17.087 -3.128 -25.538 1.00 47.94 101 PRO A CA 1
ATOM 728 C C . PRO A 1 101 ? 18.225 -2.259 -26.137 1.00 47.94 101 PRO A C 1
ATOM 730 O O . PRO A 1 101 ? 18.036 -1.792 -27.260 1.00 47.94 101 PRO A O 1
ATOM 733 N N . PRO A 1 102 ? 19.401 -2.000 -25.499 1.00 62.75 102 PRO A N 1
ATOM 734 C CA . PRO A 1 102 ? 20.027 -2.591 -24.311 1.00 62.75 102 PRO A CA 1
ATOM 735 C C . PRO A 1 102 ? 20.477 -1.523 -23.279 1.00 62.75 102 PRO A C 1
ATOM 737 O O . PRO A 1 102 ? 21.675 -1.360 -23.026 1.00 62.75 102 PRO A O 1
ATOM 740 N N . LYS A 1 103 ? 19.554 -0.743 -22.710 1.00 52.81 103 LYS A N 1
ATOM 741 C CA . LYS A 1 103 ? 19.884 0.138 -21.579 1.00 52.81 103 LYS A CA 1
ATOM 742 C C . LYS A 1 103 ? 18.805 0.040 -20.516 1.00 52.81 103 LYS A C 1
ATOM 744 O O . LYS A 1 103 ? 17.645 0.328 -20.804 1.00 52.81 103 LYS A O 1
ATOM 749 N N . GLU A 1 104 ? 19.236 -0.392 -19.334 1.00 54.41 104 GLU A N 1
ATOM 750 C CA . GLU A 1 104 ? 18.527 -0.158 -18.072 1.00 54.41 104 GLU A CA 1
ATOM 751 C C . GLU A 1 104 ? 18.296 1.344 -17.854 1.00 54.41 104 GLU A C 1
ATOM 753 O O . GLU A 1 104 ? 19.188 2.144 -18.234 1.00 54.41 104 GLU A O 1
#

Organism: NCBI:txid1890302

InterPro domains:
  IPR000522 ABC transporter, permease protein, BtuC-like [PF01032] (2-104)
  IPR000522 ABC transporter, permease protein, BtuC-like [PTHR30472] (2-104)
  IPR037294 ABC transporter, BtuC-like [G3DSA:1.10.3470.10] (1-104)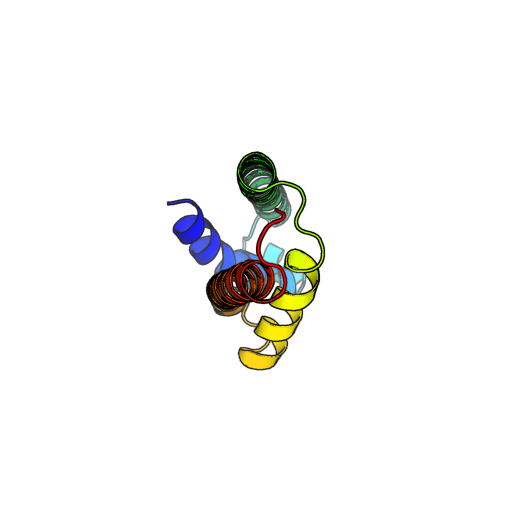
  IPR037294 ABC transporter, BtuC-like [SSF81345] (2-103)

Radius of gyration: 16.53 Å; chains: 1; bounding box: 40×22×46 Å

Foldseek 3Di:
DLLVVQLVLLVLVLQVVVDVVSSVVVVHPNVVSVVVVVVSCCVVVVVVCVVPNDDPDLVPVLLVVLCVVPNSRSSRSSVSSVVVSVVVVVVVVVVVVPVDPPDD

Secondary structure (DSSP, 8-state):
-HHHHHHHHHHHHHHHHT-HHHHHHTT--HHHHHHHHHHHHHHHHHHHHHHH----SHHHHHHHHHHHHHTT-HHHHHHHHHHHHHHHHHHHHHHHHHHSTT--

pLDDT: mean 72.2, std 10.08, range [47.94, 85.75]

Sequence (104 aa):
ITILFATVIGRSISLISMGDDVATNLGVKTNRTRILGMIIVVILAGVSVSAVGSIGFVGLVIPHIARKLVGVNYRLIIPMSALLGAMLIVLADLGARTVNPPKE